Protein AF-A0A846HTR3-F1 (afdb_monomer_lite)

Sequence (49 aa):
TRYIHQQGDELLIVEEVPCLRCDYCGEEYFDISTLKKIETDHLALATQA

Structure (mmCIF, N/CA/C/O backbone):
data_A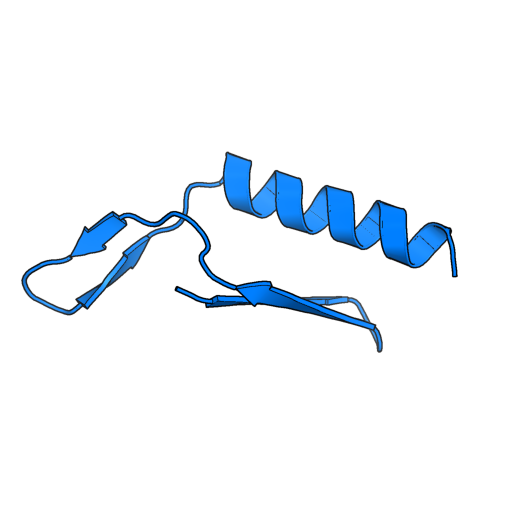F-A0A846HTR3-F1
#
_entry.id   AF-A0A846HTR3-F1
#
loop_
_atom_site.group_PDB
_atom_site.id
_atom_site.type_symbol
_atom_site.label_atom_id
_atom_site.label_alt_id
_atom_site.label_comp_id
_atom_site.label_asym_id
_atom_site.label_entity_id
_atom_site.label_seq_id
_atom_site.pdbx_PDB_ins_code
_atom_site.Cartn_x
_atom_site.Cartn_y
_atom_site.Cartn_z
_atom_site.occupancy
_atom_site.B_iso_or_equiv
_atom_site.auth_seq_id
_atom_site.auth_comp_id
_atom_site.auth_asym_id
_atom_site.auth_atom_id
_atom_site.pdbx_PDB_model_num
ATOM 1 N N . THR A 1 1 ? -4.737 -2.391 -9.208 1.00 91.44 1 THR A N 1
ATOM 2 C CA . THR A 1 1 ? -3.915 -2.744 -8.032 1.00 91.44 1 THR A CA 1
ATOM 3 C C . THR A 1 1 ? -4.784 -2.704 -6.807 1.00 91.44 1 THR A C 1
ATOM 5 O O . THR A 1 1 ? -5.656 -1.847 -6.763 1.00 91.44 1 THR A O 1
ATOM 8 N N . ARG A 1 2 ? -4.579 -3.597 -5.838 1.00 95.88 2 ARG A N 1
ATOM 9 C CA . ARG A 1 2 ? -5.444 -3.695 -4.658 1.00 95.88 2 ARG A CA 1
ATOM 10 C C . ARG A 1 2 ? -4.617 -3.654 -3.386 1.00 95.88 2 ARG A C 1
ATOM 12 O O . ARG A 1 2 ? -3.642 -4.393 -3.280 1.00 95.88 2 ARG A O 1
ATOM 19 N N . TYR A 1 3 ? -5.045 -2.845 -2.427 1.00 96.25 3 TYR A N 1
ATOM 20 C CA . TYR A 1 3 ? -4.474 -2.815 -1.087 1.00 96.25 3 TYR A CA 1
ATOM 21 C C . TYR A 1 3 ? -5.526 -3.272 -0.077 1.00 96.25 3 TYR A C 1
ATOM 23 O O . TYR A 1 3 ? -6.667 -2.810 -0.105 1.00 96.25 3 TYR A O 1
ATOM 31 N N . ILE A 1 4 ? -5.145 -4.214 0.783 1.00 96.06 4 ILE A N 1
ATOM 32 C CA . ILE A 1 4 ? -6.007 -4.766 1.828 1.00 96.06 4 ILE A CA 1
ATOM 33 C C . ILE A 1 4 ? -5.388 -4.375 3.160 1.00 96.06 4 ILE A C 1
ATOM 35 O O . ILE A 1 4 ? -4.241 -4.728 3.438 1.00 96.06 4 ILE A O 1
ATOM 39 N N . HIS A 1 5 ? -6.153 -3.658 3.970 1.00 96.12 5 HIS A N 1
ATOM 40 C CA . HIS A 1 5 ? -5.747 -3.248 5.300 1.00 96.12 5 HIS A CA 1
ATOM 41 C C . HIS A 1 5 ? -6.719 -3.838 6.322 1.00 96.12 5 HIS A C 1
ATOM 43 O O . HIS A 1 5 ? -7.929 -3.661 6.204 1.00 96.12 5 HIS A O 1
ATOM 49 N N . GLN A 1 6 ? -6.191 -4.569 7.303 1.00 93.81 6 GLN A N 1
ATOM 50 C CA . GLN A 1 6 ? -6.980 -5.186 8.367 1.00 93.81 6 GLN A CA 1
ATOM 51 C C . GLN A 1 6 ? -6.583 -4.580 9.711 1.00 93.81 6 GLN A C 1
ATOM 53 O O . GLN A 1 6 ? -5.396 -4.528 10.041 1.00 93.81 6 GLN A O 1
ATOM 58 N N . GLN A 1 7 ? -7.577 -4.174 10.496 1.00 89.75 7 GLN A N 1
ATOM 59 C CA . GLN A 1 7 ? -7.398 -3.656 11.847 1.00 89.75 7 GLN A CA 1
ATOM 60 C C . GLN A 1 7 ? -8.395 -4.349 12.782 1.00 89.75 7 GLN A C 1
ATOM 62 O O . GLN A 1 7 ? -9.583 -4.053 12.779 1.00 89.75 7 GLN A O 1
ATOM 67 N N . GLY A 1 8 ? -7.910 -5.306 13.580 1.00 88.06 8 GLY A N 1
ATOM 68 C CA . GLY A 1 8 ? -8.787 -6.154 14.393 1.00 88.06 8 GLY A CA 1
ATOM 69 C C . GLY A 1 8 ? -9.738 -6.980 13.518 1.00 88.06 8 GLY A C 1
ATOM 70 O O . GLY A 1 8 ? -9.284 -7.709 12.630 1.00 88.06 8 GLY A O 1
ATOM 71 N N . ASP A 1 9 ? -11.040 -6.839 13.772 1.00 89.94 9 ASP A N 1
ATOM 72 C CA . ASP A 1 9 ? -12.109 -7.500 13.010 1.00 89.94 9 ASP A CA 1
ATOM 73 C C . ASP A 1 9 ? -12.559 -6.692 11.777 1.00 89.94 9 ASP A C 1
ATOM 75 O O . ASP A 1 9 ? -13.353 -7.182 10.971 1.00 89.94 9 ASP A O 1
ATOM 79 N N . GLU A 1 10 ? -12.046 -5.471 11.597 1.00 91.44 10 GLU A N 1
ATOM 80 C CA . GLU A 1 10 ? -12.380 -4.613 10.462 1.00 91.44 10 GLU A CA 1
ATOM 81 C C . GLU A 1 10 ? -11.424 -4.821 9.287 1.00 91.44 10 GLU A C 1
ATOM 83 O O . GLU A 1 10 ? -10.203 -4.951 9.442 1.00 91.44 10 GLU A O 1
ATOM 88 N N . LEU A 1 11 ? -12.001 -4.825 8.085 1.00 94.56 11 LEU A N 1
ATOM 89 C CA . LEU A 1 11 ? -11.299 -5.037 6.829 1.00 94.56 11 LEU A CA 1
ATOM 90 C C . LEU A 1 11 ? -11.644 -3.918 5.846 1.00 94.56 11 LEU A C 1
ATOM 92 O O . LEU A 1 11 ? -12.792 -3.797 5.417 1.00 94.56 11 LEU A O 1
ATOM 96 N N . LEU A 1 12 ? -10.629 -3.169 5.419 1.00 95.31 12 LEU A N 1
ATOM 97 C CA . LEU A 1 12 ? -10.731 -2.203 4.333 1.00 95.31 12 LEU A CA 1
ATOM 98 C C . LEU A 1 12 ? -10.050 -2.746 3.078 1.00 95.31 12 LEU A C 1
ATOM 100 O O . LEU A 1 12 ? -8.870 -3.106 3.086 1.00 95.31 12 LEU A O 1
ATOM 104 N N . ILE A 1 13 ? -10.798 -2.764 1.978 1.00 96.69 13 ILE A N 1
ATOM 105 C CA . ILE A 1 13 ? -10.295 -3.123 0.653 1.00 96.69 13 ILE A CA 1
ATOM 106 C C . ILE A 1 13 ? -10.349 -1.873 -0.215 1.00 96.69 13 ILE A C 1
ATOM 108 O O . ILE A 1 13 ? -11.422 -1.309 -0.427 1.00 96.69 13 ILE A O 1
ATOM 112 N N . VAL A 1 14 ? -9.192 -1.456 -0.724 1.00 97.00 14 VAL A N 1
ATOM 113 C CA . VAL A 1 14 ? -9.080 -0.331 -1.653 1.00 97.00 14 VAL A CA 1
ATOM 114 C C . VAL A 1 14 ? -8.640 -0.859 -3.010 1.00 97.00 14 VAL A C 1
ATOM 116 O O . VAL A 1 14 ? -7.583 -1.483 -3.143 1.00 97.00 14 VAL A O 1
ATOM 119 N N . GLU A 1 15 ? -9.474 -0.614 -4.013 1.00 97.19 15 GLU A N 1
ATOM 120 C CA . GLU A 1 15 ? -9.206 -0.959 -5.405 1.00 97.19 15 GLU A CA 1
ATOM 121 C C . GLU A 1 15 ? -8.534 0.211 -6.137 1.00 97.19 15 GLU A C 1
ATOM 123 O O . GLU A 1 15 ? -8.595 1.360 -5.705 1.00 97.19 15 GLU A O 1
ATOM 128 N N . GLU A 1 16 ? -7.873 -0.102 -7.251 1.00 95.81 16 GLU A N 1
ATOM 129 C CA . GLU A 1 16 ? -7.205 0.868 -8.134 1.00 95.81 16 GLU A CA 1
ATOM 130 C C . GLU A 1 16 ? -6.155 1.761 -7.440 1.00 95.81 16 GLU A C 1
ATOM 132 O O . GLU A 1 16 ? -5.917 2.899 -7.840 1.00 95.81 16 GLU A O 1
ATOM 137 N N . VAL A 1 17 ? -5.463 1.226 -6.427 1.00 96.44 17 VAL A N 1
ATOM 138 C CA . VAL A 1 17 ? -4.434 1.979 -5.694 1.00 96.44 17 VAL A CA 1
ATOM 139 C C . VAL A 1 17 ? -3.239 2.290 -6.608 1.00 96.44 17 VAL A C 1
ATOM 141 O O . VAL A 1 17 ? -2.669 1.360 -7.196 1.00 96.44 17 VAL A O 1
ATOM 144 N N . PRO A 1 18 ? -2.815 3.564 -6.718 1.00 95.94 18 PRO A N 1
ATOM 145 C CA . PRO A 1 18 ? -1.636 3.935 -7.488 1.00 95.94 18 PRO A CA 1
ATOM 146 C C . PRO A 1 18 ? -0.386 3.219 -6.972 1.00 95.94 18 PRO A C 1
ATOM 148 O O . PRO A 1 18 ? -0.084 3.244 -5.779 1.00 95.94 18 PRO A O 1
ATOM 151 N N . CYS A 1 19 ? 0.358 2.597 -7.880 1.00 96.69 19 CYS A N 1
ATOM 152 C CA . CYS A 1 19 ? 1.619 1.938 -7.572 1.00 96.69 19 CYS A CA 1
ATOM 153 C C . CYS A 1 19 ? 2.588 2.062 -8.745 1.00 96.69 19 CYS A C 1
ATOM 155 O O . CYS A 1 19 ? 2.176 2.173 -9.903 1.00 96.69 19 CYS A O 1
ATOM 157 N N . LEU A 1 20 ? 3.878 1.948 -8.452 1.00 96.88 20 LEU A N 1
ATOM 158 C CA . LEU A 1 20 ? 4.874 1.614 -9.460 1.00 96.88 20 LEU A CA 1
ATOM 159 C C . LEU A 1 20 ? 4.885 0.097 -9.620 1.00 96.88 20 LEU A C 1
ATOM 161 O O . LEU A 1 20 ? 4.984 -0.623 -8.631 1.00 96.88 20 LEU A O 1
ATOM 165 N N . ARG A 1 21 ? 4.791 -0.394 -10.852 1.00 97.25 21 ARG A N 1
ATOM 166 C CA . ARG A 1 21 ? 4.924 -1.821 -11.149 1.00 97.25 21 ARG A CA 1
ATOM 167 C C . ARG A 1 21 ? 6.246 -2.054 -11.869 1.00 97.25 21 ARG A C 1
ATOM 169 O O . ARG A 1 21 ? 6.550 -1.344 -12.820 1.00 97.25 21 ARG A O 1
ATOM 176 N N . CYS A 1 22 ? 7.034 -3.026 -11.419 1.00 97.00 22 CYS A N 1
ATOM 177 C CA . CYS A 1 22 ? 8.248 -3.426 -12.122 1.00 97.00 22 CYS A CA 1
ATOM 178 C C . CYS A 1 22 ? 7.888 -4.161 -13.418 1.00 97.00 22 CYS A C 1
ATOM 180 O O . CYS A 1 22 ? 7.231 -5.201 -13.376 1.00 97.00 22 CYS 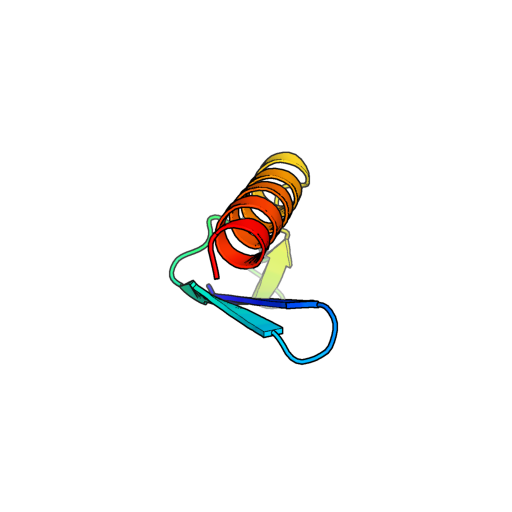A O 1
ATOM 182 N N . ASP A 1 23 ? 8.369 -3.668 -14.558 1.00 96.62 23 ASP A N 1
ATOM 183 C CA . ASP A 1 23 ? 8.079 -4.253 -15.876 1.00 96.62 23 ASP A CA 1
ATOM 184 C C . ASP A 1 23 ? 8.726 -5.633 -16.099 1.00 96.62 23 ASP A C 1
ATOM 186 O O . ASP A 1 23 ? 8.350 -6.350 -17.024 1.00 96.62 23 ASP A O 1
ATOM 190 N N . TYR A 1 24 ? 9.694 -6.024 -15.261 1.00 96.56 24 TYR A N 1
ATOM 191 C CA . TYR A 1 24 ? 10.396 -7.306 -15.383 1.00 96.56 24 TYR A CA 1
ATOM 192 C C . TYR A 1 24 ? 9.766 -8.427 -14.545 1.00 96.56 24 TYR A C 1
ATOM 194 O O . TYR A 1 24 ? 9.538 -9.524 -15.049 1.00 96.56 24 TYR A O 1
ATOM 202 N N . CYS A 1 25 ? 9.496 -8.174 -13.262 1.00 96.88 25 CYS A N 1
ATOM 203 C CA . CYS A 1 25 ? 8.984 -9.184 -12.324 1.00 96.88 25 CYS A CA 1
ATOM 204 C C . CYS A 1 25 ? 7.513 -8.976 -11.931 1.00 96.88 25 CYS A C 1
ATOM 206 O O . CYS A 1 25 ? 6.910 -9.882 -11.361 1.00 96.88 25 CYS A O 1
ATOM 208 N N . GLY A 1 26 ? 6.926 -7.810 -12.222 1.00 95.38 26 GLY A N 1
ATOM 209 C CA . GLY A 1 26 ? 5.548 -7.475 -11.858 1.00 95.38 26 GLY A CA 1
ATOM 210 C C . GLY A 1 26 ? 5.347 -7.026 -10.408 1.00 95.38 26 GLY A C 1
ATOM 211 O O . GLY A 1 26 ? 4.200 -6.822 -10.015 1.00 95.38 26 GLY A O 1
AT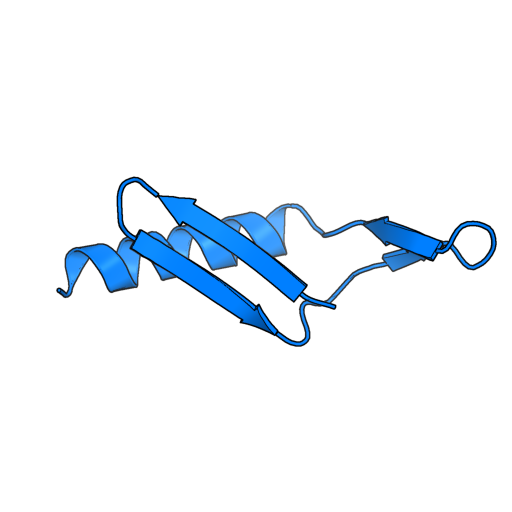OM 212 N N . GLU A 1 27 ? 6.419 -6.861 -9.623 1.00 97.25 27 GLU A N 1
ATOM 213 C CA . GLU A 1 27 ? 6.342 -6.368 -8.239 1.00 97.25 27 GLU A CA 1
ATOM 214 C C . GLU A 1 27 ? 5.705 -4.976 -8.171 1.00 97.25 27 GLU A C 1
ATOM 216 O O . GLU A 1 27 ? 5.997 -4.102 -8.989 1.00 97.25 27 GLU A O 1
ATOM 221 N N . GLU A 1 28 ? 4.829 -4.783 -7.185 1.00 96.25 28 GLU A N 1
ATOM 222 C CA . GLU A 1 28 ? 4.064 -3.555 -6.972 1.00 96.25 28 GLU A CA 1
ATOM 223 C C . GLU A 1 28 ? 4.645 -2.790 -5.778 1.00 96.25 28 GLU A C 1
ATOM 225 O O . GLU A 1 28 ? 4.696 -3.297 -4.657 1.00 96.25 28 GLU A O 1
ATOM 230 N N . TYR A 1 29 ? 5.071 -1.552 -6.016 1.00 96.56 29 TYR A N 1
ATOM 231 C CA . TYR A 1 29 ? 5.606 -0.644 -5.010 1.00 96.56 29 TYR A CA 1
ATOM 232 C C . TYR A 1 29 ? 4.615 0.491 -4.779 1.00 96.56 29 TYR A C 1
ATOM 234 O O . TYR A 1 29 ? 4.294 1.261 -5.689 1.00 96.56 29 TYR A O 1
ATOM 242 N N . PHE A 1 30 ? 4.140 0.601 -3.545 1.00 97.31 30 PHE A N 1
ATOM 243 C CA . PHE A 1 30 ? 3.206 1.638 -3.128 1.00 97.31 30 PHE A CA 1
ATOM 244 C C . PHE A 1 30 ? 3.943 2.784 -2.443 1.00 97.31 30 PHE A C 1
ATOM 246 O O . PHE A 1 30 ? 4.912 2.570 -1.712 1.00 97.31 30 PHE A O 1
ATOM 253 N N . ASP A 1 31 ? 3.460 4.005 -2.654 1.00 97.69 31 ASP A N 1
ATOM 254 C CA . ASP A 1 31 ? 3.993 5.168 -1.959 1.00 97.69 31 ASP A CA 1
ATOM 255 C C . ASP A 1 31 ? 3.517 5.193 -0.497 1.00 97.69 31 ASP A C 1
ATOM 257 O O . ASP A 1 31 ? 2.325 5.045 -0.208 1.00 97.69 31 ASP A O 1
ATOM 261 N N . ILE A 1 32 ? 4.4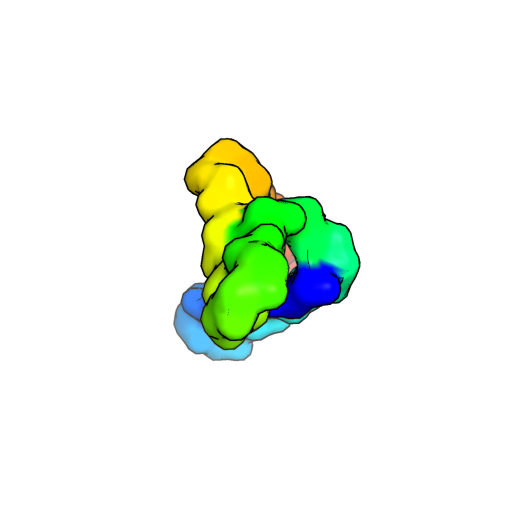45 5.424 0.436 1.00 97.25 32 ILE A N 1
ATOM 262 C CA . ILE A 1 32 ? 4.153 5.429 1.875 1.00 97.25 32 ILE A CA 1
ATOM 263 C C . ILE A 1 32 ? 3.100 6.479 2.259 1.00 97.25 32 ILE A C 1
ATOM 265 O O . ILE A 1 32 ? 2.318 6.251 3.180 1.00 97.25 32 ILE A O 1
ATOM 269 N N . SER A 1 33 ? 3.046 7.620 1.566 1.00 97.88 33 SER A N 1
ATOM 270 C CA . SER A 1 33 ? 2.039 8.654 1.818 1.00 97.88 33 SER A CA 1
ATOM 271 C C . SER A 1 33 ? 0.643 8.201 1.391 1.00 97.88 33 SER A C 1
ATOM 273 O O . SER A 1 33 ? -0.330 8.497 2.085 1.00 97.88 33 SER A O 1
ATOM 275 N N . THR A 1 34 ? 0.548 7.412 0.315 1.00 97.00 34 THR A N 1
ATOM 276 C CA . THR A 1 34 ? -0.714 6.810 -0.138 1.00 97.00 34 THR A CA 1
ATOM 277 C C . THR A 1 34 ? -1.206 5.784 0.876 1.00 97.00 34 THR A C 1
ATOM 279 O O . THR A 1 34 ? -2.363 5.845 1.287 1.00 97.00 34 THR A O 1
ATOM 282 N N . LEU A 1 35 ? -0.324 4.896 1.345 1.00 97.06 35 LEU A N 1
ATOM 283 C CA . LEU A 1 35 ? -0.691 3.885 2.342 1.00 97.06 35 LEU A CA 1
ATOM 284 C C . LEU A 1 35 ? -1.137 4.522 3.663 1.00 97.06 35 LEU A C 1
ATOM 286 O O . LEU A 1 35 ? -2.220 4.218 4.150 1.00 97.06 35 LEU A O 1
ATOM 290 N N . LYS A 1 36 ? -0.376 5.491 4.186 1.00 97.19 36 LYS A N 1
ATOM 291 C CA . LYS A 1 36 ? -0.744 6.214 5.416 1.00 97.19 36 LYS A CA 1
ATOM 292 C C . LYS A 1 36 ? -2.071 6.949 5.301 1.00 97.19 36 LYS A C 1
ATOM 294 O O . LYS A 1 36 ? -2.803 7.050 6.285 1.00 97.19 36 LYS A O 1
ATOM 299 N N . LYS A 1 37 ? -2.386 7.481 4.116 1.00 97.12 37 LYS A N 1
ATOM 300 C CA . LYS A 1 37 ? -3.695 8.081 3.870 1.00 97.12 37 LYS A CA 1
ATOM 301 C C . LYS A 1 37 ? -4.801 7.030 3.974 1.00 97.12 37 LY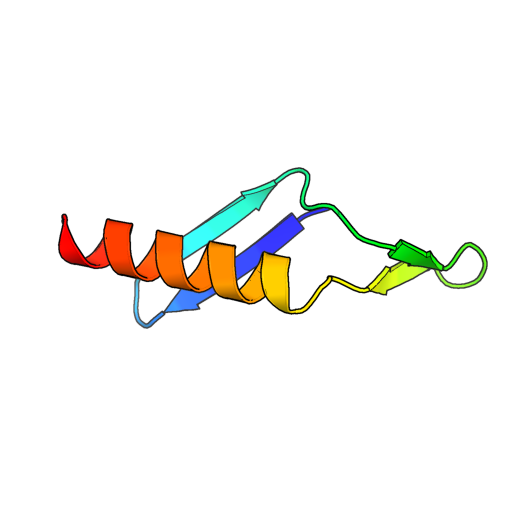S A C 1
ATOM 303 O O . LYS A 1 37 ? -5.767 7.278 4.683 1.00 97.12 37 LYS A O 1
ATOM 308 N N . ILE A 1 38 ? -4.639 5.873 3.331 1.00 96.81 38 ILE A N 1
ATOM 309 C CA . ILE A 1 38 ? -5.614 4.773 3.401 1.00 96.81 38 ILE A CA 1
ATOM 310 C C . ILE A 1 38 ? -5.824 4.317 4.851 1.00 96.81 38 ILE A C 1
ATOM 312 O O . ILE A 1 38 ? -6.960 4.165 5.282 1.00 96.81 38 ILE A O 1
ATOM 316 N N . GLU A 1 39 ? -4.749 4.148 5.619 1.00 95.69 39 GLU A N 1
ATOM 317 C CA . GLU A 1 39 ? -4.807 3.768 7.038 1.00 95.69 39 GLU A CA 1
ATOM 318 C C . GLU A 1 39 ? -5.521 4.829 7.893 1.00 95.69 39 GLU A C 1
ATOM 320 O O . GLU A 1 39 ? -6.348 4.504 8.742 1.00 95.69 39 GLU A O 1
ATOM 325 N N . THR A 1 40 ? -5.242 6.113 7.644 1.00 96.25 40 THR A N 1
ATOM 326 C CA . THR A 1 40 ? -5.902 7.230 8.340 1.00 96.25 40 THR A CA 1
ATOM 327 C C . THR A 1 40 ? -7.392 7.286 8.011 1.00 96.25 40 THR A C 1
ATOM 329 O O . THR A 1 40 ? -8.217 7.482 8.904 1.00 96.25 40 THR A O 1
ATOM 332 N N . ASP A 1 41 ? -7.741 7.087 6.740 1.00 95.06 41 ASP A N 1
ATOM 333 C CA . ASP A 1 41 ? -9.127 7.038 6.286 1.00 95.06 41 ASP A CA 1
ATOM 334 C C . ASP A 1 41 ? -9.844 5.805 6.882 1.00 95.06 41 ASP A C 1
ATOM 336 O O . ASP A 1 41 ? -10.982 5.934 7.329 1.00 95.06 41 ASP A O 1
ATOM 340 N N . HIS A 1 42 ? -9.178 4.642 6.991 1.00 95.25 42 HIS A N 1
ATOM 341 C CA . HIS A 1 42 ? -9.727 3.456 7.668 1.00 95.25 42 HIS A CA 1
ATOM 342 C C . HIS A 1 42 ? -10.052 3.742 9.131 1.00 95.25 42 HIS A C 1
ATOM 344 O O . HIS A 1 42 ? -11.171 3.490 9.567 1.00 95.25 42 HIS A O 1
ATOM 350 N N . LEU A 1 43 ? -9.105 4.333 9.866 1.00 93.56 43 LEU A N 1
ATOM 351 C CA . LEU A 1 43 ? -9.308 4.702 11.264 1.00 93.56 43 LEU A CA 1
ATOM 352 C C . LEU A 1 43 ? -10.487 5.670 11.419 1.00 93.56 43 LEU A C 1
ATOM 354 O O . LEU A 1 43 ? -11.308 5.514 12.321 1.00 93.56 43 LEU A O 1
ATOM 358 N N . ALA A 1 44 ? -10.598 6.660 10.531 1.00 93.56 44 ALA A N 1
ATOM 359 C CA . ALA A 1 44 ? -11.713 7.597 10.555 1.00 93.56 44 ALA A CA 1
ATOM 360 C C . ALA A 1 44 ? -13.059 6.893 10.318 1.00 93.56 44 ALA A C 1
ATOM 362 O O . ALA A 1 44 ? -14.033 7.231 10.989 1.00 93.56 44 ALA A O 1
ATOM 363 N N . LEU A 1 45 ? -13.128 5.916 9.408 1.00 90.75 45 LEU A N 1
ATOM 364 C CA . LEU A 1 45 ? -14.337 5.121 9.156 1.00 90.75 45 LEU A CA 1
ATOM 365 C C . LEU A 1 45 ? -14.696 4.227 10.350 1.00 90.75 45 LEU A C 1
ATOM 367 O O . LEU A 1 45 ? -15.848 4.234 10.775 1.00 90.75 45 LEU A O 1
ATOM 371 N N . ALA A 1 46 ? -13.708 3.548 10.931 1.00 86.56 46 ALA A N 1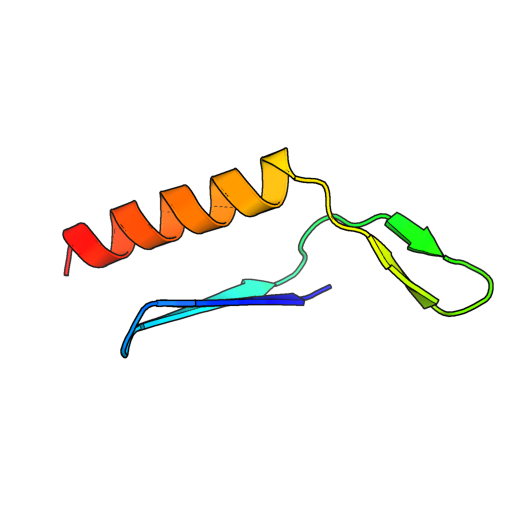
ATOM 372 C CA . ALA A 1 46 ? -13.858 2.701 12.114 1.00 86.56 46 ALA A CA 1
ATOM 373 C C . ALA A 1 46 ? -14.437 3.468 13.313 1.00 86.56 46 ALA A C 1
ATOM 375 O O . ALA A 1 46 ? -15.322 2.996 14.014 1.00 86.56 46 ALA A O 1
ATOM 376 N N . THR A 1 47 ? -13.974 4.703 13.539 1.00 81.00 47 THR A N 1
ATOM 377 C CA . THR A 1 47 ? -14.470 5.546 14.646 1.00 81.00 47 THR A CA 1
ATOM 378 C C . THR A 1 47 ? -15.881 6.108 14.442 1.00 81.00 47 THR A C 1
ATOM 380 O O . THR A 1 47 ? -16.431 6.705 15.368 1.00 81.00 47 THR A O 1
ATOM 383 N N . GLN A 1 48 ? -16.456 5.966 13.245 1.00 70.94 48 GLN A N 1
ATOM 384 C CA . GLN A 1 48 ? -17.814 6.416 12.918 1.00 70.94 48 GLN A CA 1
ATOM 385 C C . GLN A 1 48 ? -18.861 5.288 12.992 1.00 70.94 48 GLN A C 1
ATOM 387 O O . GLN A 1 48 ? -20.048 5.581 12.828 1.00 70.94 48 GLN A O 1
ATOM 392 N N . ALA A 1 49 ? -18.438 4.037 13.212 1.00 57.12 49 ALA A N 1
ATOM 393 C CA . ALA A 1 49 ? -19.287 2.849 13.336 1.00 57.12 49 ALA A CA 1
ATOM 394 C C . ALA A 1 49 ? -19.615 2.523 14.804 1.00 57.12 49 ALA A C 1
ATOM 396 O O . ALA A 1 49 ? -20.744 2.031 15.043 1.00 57.12 49 ALA A O 1
#

Foldseek 3Di:
DWDWDDDPPDIDIDPPADFDADPPPRDTHHDPVSVVVSVVVSVVVVVVD

pLDDT: mean 93.72, std 7.08, range [57.12, 97.88]

Secondary structure (DSSP, 8-state):
-EEEEEETTEEEEEES--EEE-TTT--EEE-HHHHHHHHHHHHHHHTT-

Radius of gyration: 12.5 Å; chains: 1; bounding box: 30×18×30 Å